Protein AF-A0A962TTC4-F1 (afdb_monomer_lite)

Foldseek 3Di:
DCVVVVVVVVVVVVVVVVVVCCLLPVLLVVLVVVVVCVVVVCPVVDDPVNVVVNVVVVVVLVVSLVVLVVVLVVLVVVLVVVVVPDPPDDPDPDDDPVVVSVVSVVVSVVSVVVSVVSVVVVCCVVVVVVVVVVVVVVVVVVVVPPPD

Radius of gyration: 23.66 Å; chains: 1; bounding box: 59×45×67 Å

Sequence (148 aa):
MEIRRVQGAFNWIILLSEASHVFCCVLPSLFSILSMMAGLGMIGVMPVWLISIHEMLHGWEVPMIAMSAAVLLLGWTLHYISYRMDCHSTGCVHEPCGPKKKNAAFILKVATILFLANILVYFVFHRGMDKDFRIHAREAHTGVHHDE

pLDDT: mean 70.28, std 11.57, range [41.19, 87.56]

Structure (mmCIF, N/CA/C/O backbone):
data_AF-A0A962TTC4-F1
#
_entry.id   AF-A0A962TTC4-F1
#
loop_
_atom_site.group_PDB
_atom_site.id
_atom_site.type_symbol
_atom_site.label_atom_id
_atom_site.label_alt_id
_atom_site.label_comp_id
_atom_site.label_asym_id
_atom_site.label_entity_id
_atom_site.label_seq_id
_atom_site.pdbx_PDB_ins_code
_atom_site.Cartn_x
_atom_site.Cartn_y
_atom_site.Cartn_z
_atom_site.occupancy
_atom_site.B_iso_or_equiv
_atom_site.auth_seq_id
_atom_site.auth_comp_id
_atom_site.auth_asym_id
_atom_site.auth_atom_id
_atom_site.pdbx_PDB_model_num
ATOM 1 N N . MET A 1 1 ? -0.127 22.190 31.112 1.00 46.28 1 MET A N 1
ATOM 2 C CA . MET A 1 1 ? 0.640 22.427 29.863 1.00 46.28 1 MET A CA 1
ATOM 3 C C . MET A 1 1 ? 0.627 21.198 28.931 1.00 46.28 1 MET A C 1
ATOM 5 O O . MET A 1 1 ? 1.507 21.068 28.093 1.00 46.28 1 MET A O 1
ATOM 9 N N . GLU A 1 2 ? -0.376 20.311 29.024 1.00 55.53 2 GLU A N 1
ATOM 10 C CA . GLU A 1 2 ? -0.413 19.049 28.252 1.00 55.53 2 GLU A CA 1
ATOM 11 C C . GLU A 1 2 ? -1.334 19.083 27.023 1.00 55.53 2 GLU A C 1
ATOM 13 O O . GLU A 1 2 ? -1.071 18.394 26.042 1.00 55.53 2 GLU A O 1
ATOM 18 N N . ILE A 1 3 ? -2.346 19.956 27.006 1.00 59.75 3 ILE A N 1
ATOM 19 C CA . ILE A 1 3 ? -3.362 20.006 25.937 1.00 59.75 3 ILE A CA 1
ATOM 20 C C . ILE A 1 3 ? -2.747 20.353 24.563 1.00 59.75 3 ILE A C 1
ATOM 22 O O . ILE A 1 3 ? -3.138 19.776 23.551 1.00 59.75 3 ILE A O 1
ATOM 26 N N . ARG A 1 4 ? -1.708 21.206 24.510 1.00 57.03 4 ARG A N 1
ATOM 27 C CA . ARG A 1 4 ? -1.035 21.585 23.246 1.00 57.03 4 ARG A CA 1
ATOM 28 C C . ARG A 1 4 ? -0.272 20.429 22.581 1.00 57.03 4 ARG A C 1
ATOM 30 O O . ARG A 1 4 ? -0.206 20.392 21.356 1.00 57.03 4 ARG A O 1
ATOM 37 N N . ARG A 1 5 ? 0.292 19.486 23.353 1.00 58.47 5 ARG A N 1
ATOM 38 C CA . ARG A 1 5 ? 0.986 18.305 22.791 1.00 58.47 5 ARG A CA 1
ATOM 39 C C . ARG A 1 5 ? -0.003 17.311 22.194 1.00 58.47 5 ARG A C 1
ATOM 41 O O . ARG A 1 5 ? 0.253 16.764 21.128 1.00 58.47 5 ARG A O 1
ATOM 48 N N . VAL A 1 6 ? -1.146 17.135 22.853 1.00 65.00 6 VAL A N 1
ATOM 49 C CA . VAL A 1 6 ? -2.211 16.233 22.402 1.00 65.00 6 VAL A CA 1
ATOM 50 C C . VAL A 1 6 ? -2.840 16.747 21.103 1.00 65.00 6 VAL A C 1
ATOM 52 O O . VAL A 1 6 ? -3.024 15.977 20.167 1.00 65.00 6 VAL A O 1
ATOM 55 N N . GLN A 1 7 ? -3.068 18.058 20.980 1.00 64.06 7 GLN A N 1
ATOM 56 C CA . GLN A 1 7 ? -3.589 18.668 19.749 1.00 64.06 7 GLN A CA 1
ATOM 57 C C . GLN A 1 7 ? -2.629 18.522 18.554 1.00 64.06 7 GLN A C 1
ATOM 59 O O . GLN A 1 7 ? -3.066 18.219 17.445 1.00 64.06 7 GLN A O 1
ATOM 64 N N . GLY A 1 8 ? -1.319 18.681 18.781 1.00 67.31 8 GLY A N 1
ATOM 65 C CA . GLY A 1 8 ? -0.301 18.429 17.755 1.00 67.31 8 GLY A CA 1
ATOM 66 C C . GLY A 1 8 ? -0.253 16.962 17.316 1.00 67.31 8 GLY A C 1
ATOM 67 O O . GLY A 1 8 ? -0.149 16.687 16.122 1.00 67.31 8 GLY A O 1
ATOM 68 N N . ALA A 1 9 ? -0.402 16.028 18.263 1.00 72.19 9 ALA A N 1
ATOM 69 C CA . ALA A 1 9 ? -0.456 14.595 17.978 1.00 72.19 9 ALA A CA 1
ATOM 70 C C . ALA A 1 9 ? -1.690 14.212 17.144 1.00 72.19 9 ALA A C 1
ATOM 72 O O . ALA A 1 9 ? -1.560 13.463 16.181 1.00 72.19 9 ALA A O 1
ATOM 73 N N . PHE A 1 10 ? -2.868 14.771 17.445 1.00 78.38 10 PHE A N 1
ATOM 74 C CA . PHE A 1 10 ? -4.073 14.544 16.638 1.00 78.38 10 PHE A CA 1
ATOM 75 C C . PHE A 1 10 ? -3.914 15.039 15.199 1.00 78.38 10 PHE A C 1
ATOM 77 O O . PHE A 1 10 ? -4.281 14.324 14.270 1.00 78.38 10 PHE A O 1
ATOM 84 N N . ASN A 1 11 ? -3.318 16.218 14.999 1.00 77.38 11 ASN A N 1
ATOM 85 C CA . ASN A 1 11 ? -3.100 16.752 13.654 1.00 77.38 11 ASN A CA 1
ATOM 86 C C . ASN A 1 11 ? -2.118 15.879 12.847 1.00 77.38 11 ASN A C 1
ATOM 88 O O . ASN A 1 11 ? -2.320 15.640 11.660 1.00 77.38 11 ASN A O 1
ATOM 92 N N . TRP A 1 12 ? -1.100 15.327 13.513 1.00 80.75 12 TRP A N 1
ATOM 93 C CA . TRP A 1 12 ? -0.178 14.355 12.919 1.00 80.75 12 TRP A CA 1
ATOM 94 C C . TRP A 1 12 ? -0.859 13.038 12.533 1.00 80.75 12 TRP A C 1
ATOM 96 O O . TRP A 1 12 ? -0.580 12.501 11.466 1.00 80.75 12 TRP A O 1
ATOM 106 N N . ILE A 1 13 ? -1.772 12.528 13.365 1.00 80.88 13 ILE A N 1
ATOM 107 C CA . ILE A 1 13 ? -2.530 11.300 13.074 1.00 80.88 13 ILE A CA 1
ATOM 108 C C . ILE A 1 13 ? -3.452 11.504 11.867 1.00 80.88 13 ILE A C 1
ATOM 110 O O . ILE A 1 13 ? -3.536 10.625 11.013 1.00 80.88 13 ILE A O 1
ATOM 114 N N . ILE A 1 14 ? -4.113 12.661 11.769 1.00 81.00 14 ILE A N 1
ATOM 115 C CA . ILE A 1 14 ? -4.983 12.996 10.632 1.00 81.00 14 ILE A CA 1
ATOM 116 C C . ILE A 1 14 ? -4.163 13.073 9.341 1.00 81.00 14 ILE A C 1
ATOM 118 O O . ILE A 1 14 ? -4.514 12.424 8.358 1.00 81.00 14 ILE A O 1
ATOM 122 N N . LEU A 1 15 ? -3.032 13.786 9.370 1.00 80.38 15 LEU A N 1
ATOM 123 C CA . LEU A 1 15 ? -2.137 13.899 8.219 1.00 80.38 15 LEU A CA 1
ATOM 124 C C . LEU A 1 15 ? -1.601 12.527 7.783 1.00 80.38 15 LEU A C 1
ATOM 126 O O . LEU A 1 15 ? -1.548 12.224 6.594 1.00 80.38 15 LEU A O 1
ATOM 130 N N . LEU A 1 16 ? -1.252 11.670 8.744 1.00 78.44 16 LEU A N 1
ATOM 131 C CA . LEU A 1 16 ? -0.791 10.308 8.483 1.00 78.44 16 LEU A CA 1
ATOM 132 C C . LEU A 1 16 ? -1.911 9.426 7.912 1.00 78.44 16 LEU A C 1
ATOM 134 O O . LEU A 1 16 ? -1.655 8.597 7.040 1.00 78.44 16 LEU A O 1
ATOM 138 N N . SER A 1 17 ? -3.155 9.631 8.347 1.00 75.75 17 SER A N 1
ATOM 139 C CA . SER A 1 17 ? -4.335 8.925 7.842 1.00 75.75 17 SER A CA 1
ATOM 140 C C . SER A 1 17 ? -4.658 9.296 6.388 1.00 75.75 17 SER A C 1
ATOM 142 O O . SER A 1 17 ? -4.906 8.406 5.576 1.00 75.75 17 SER A O 1
ATOM 144 N N . GLU A 1 18 ? -4.616 10.582 6.026 1.00 78.12 18 GLU A N 1
ATOM 145 C CA . GLU A 1 18 ? -4.805 11.013 4.631 1.00 78.12 18 GLU A CA 1
ATOM 146 C C . GLU A 1 18 ? -3.627 10.620 3.738 1.00 78.12 18 GLU A C 1
ATOM 148 O O . GLU A 1 18 ? -3.833 10.113 2.633 1.00 78.12 18 GLU A O 1
ATOM 153 N N . ALA A 1 19 ? -2.392 10.767 4.228 1.00 76.19 19 ALA A N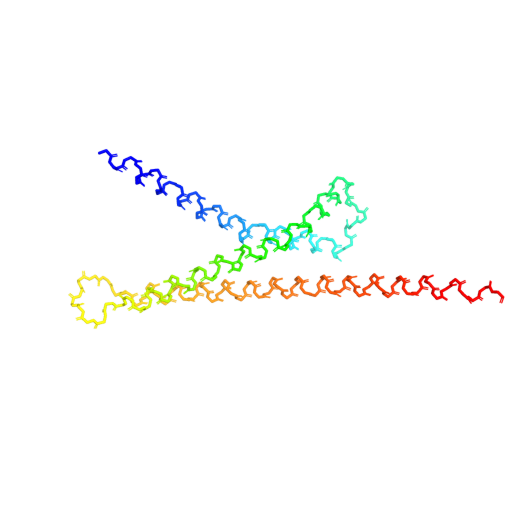 1
ATOM 154 C CA . ALA A 1 19 ? -1.208 10.334 3.495 1.00 76.19 19 ALA A CA 1
ATOM 155 C C . ALA A 1 19 ? -1.273 8.831 3.187 1.00 76.19 19 ALA A C 1
ATOM 157 O O . ALA A 1 19 ? -1.016 8.424 2.055 1.00 76.19 19 ALA A O 1
ATOM 158 N N . SER A 1 20 ? -1.704 8.008 4.151 1.00 74.88 20 SER A N 1
ATOM 159 C CA . SER A 1 20 ? -1.869 6.562 3.955 1.00 74.88 20 SER A CA 1
ATOM 160 C C . SER A 1 20 ? -2.796 6.246 2.783 1.00 74.88 20 SER A C 1
ATOM 162 O O . SER A 1 20 ? -2.484 5.350 2.007 1.00 74.88 20 SER A O 1
ATOM 164 N N . HIS A 1 21 ? -3.885 7.004 2.607 1.00 75.38 21 HIS A N 1
ATOM 165 C CA . HIS A 1 21 ? -4.822 6.829 1.493 1.00 75.38 21 HIS A CA 1
ATOM 166 C C . HIS A 1 21 ? -4.205 7.168 0.131 1.00 75.38 21 HIS A C 1
ATOM 168 O O . HIS A 1 21 ? -4.433 6.459 -0.851 1.00 75.38 21 HIS A O 1
ATOM 174 N N . VAL A 1 22 ? -3.390 8.222 0.061 1.00 77.75 22 VAL A N 1
ATOM 175 C CA . VAL A 1 22 ? -2.657 8.570 -1.164 1.00 77.75 22 VAL A CA 1
ATOM 176 C C . VAL A 1 22 ? -1.660 7.460 -1.515 1.00 77.75 22 VAL A C 1
ATOM 178 O O . VAL A 1 22 ? -1.601 7.010 -2.659 1.00 77.75 22 VAL A O 1
ATOM 181 N N . PHE A 1 23 ? -0.935 6.943 -0.524 1.00 70.56 23 PHE A N 1
ATOM 182 C CA . PHE A 1 23 ? 0.051 5.886 -0.741 1.00 70.56 23 PHE A CA 1
ATOM 183 C C . PHE A 1 23 ? -0.574 4.518 -1.057 1.00 70.56 23 PHE A C 1
ATOM 185 O O . PHE A 1 23 ? -0.072 3.826 -1.938 1.00 70.56 23 PHE A O 1
ATOM 192 N N . CYS A 1 24 ? -1.671 4.123 -0.401 1.00 70.00 24 CYS A N 1
ATOM 193 C CA . CYS A 1 24 ? -2.271 2.797 -0.584 1.00 70.00 24 CYS A CA 1
ATOM 194 C C . CYS A 1 24 ? -3.290 2.716 -1.733 1.00 70.00 24 CYS A C 1
ATOM 196 O O . CYS A 1 24 ? -3.530 1.622 -2.241 1.00 70.00 24 CYS A O 1
ATOM 198 N N . CYS A 1 25 ? -3.881 3.837 -2.170 1.00 71.56 25 CYS A N 1
ATOM 199 C CA . CYS A 1 25 ? -4.868 3.847 -3.258 1.00 71.56 25 CYS A CA 1
ATOM 200 C C . CYS A 1 25 ? -4.364 4.533 -4.535 1.00 71.56 25 CYS A C 1
ATOM 202 O O . CYS A 1 25 ? -4.589 4.012 -5.627 1.00 71.56 25 CYS A O 1
ATOM 204 N N . VAL A 1 26 ? -3.693 5.686 -4.439 1.00 72.38 26 VAL A N 1
ATOM 205 C CA . VAL A 1 26 ? -3.373 6.508 -5.624 1.00 72.38 26 VAL A CA 1
ATOM 206 C C . VAL A 1 26 ? -2.142 5.978 -6.350 1.00 72.38 26 VAL A C 1
ATOM 208 O O . VAL A 1 26 ? -2.197 5.743 -7.555 1.00 72.38 26 VAL A O 1
ATOM 211 N N . LEU A 1 27 ? -1.053 5.729 -5.623 1.00 71.62 27 LEU A N 1
ATOM 212 C CA . LEU A 1 27 ? 0.194 5.239 -6.219 1.00 71.62 27 LEU A CA 1
ATOM 213 C C . LEU A 1 27 ? 0.036 3.885 -6.942 1.00 71.62 27 LEU A C 1
ATOM 215 O O . LEU A 1 27 ? 0.447 3.797 -8.101 1.00 71.62 27 LEU A O 1
ATOM 219 N N . PRO A 1 28 ? -0.618 2.861 -6.353 1.00 73.00 28 PRO A N 1
ATOM 220 C CA . PRO A 1 28 ? -0.857 1.596 -7.047 1.00 73.00 28 PRO A CA 1
ATOM 221 C C . PRO A 1 28 ? -1.738 1.737 -8.293 1.00 73.00 28 PRO A C 1
ATOM 223 O O . PRO A 1 28 ? -1.525 1.046 -9.291 1.00 73.00 28 PRO A O 1
ATOM 226 N N . SER A 1 29 ? -2.713 2.649 -8.257 1.00 74.00 29 SER A N 1
ATOM 227 C CA . SER A 1 29 ? -3.601 2.906 -9.396 1.00 74.00 29 SER A CA 1
ATOM 228 C C . SER A 1 29 ? -2.853 3.573 -10.547 1.00 74.00 29 SER A C 1
ATOM 230 O O . SER A 1 29 ? -2.992 3.150 -11.693 1.00 74.00 29 SER A O 1
ATOM 232 N N . LEU A 1 30 ? -2.006 4.565 -10.250 1.00 75.88 30 LEU A N 1
ATOM 233 C CA . LEU A 1 30 ? -1.153 5.206 -11.252 1.00 75.88 30 LEU A CA 1
ATOM 234 C C . LEU A 1 30 ? -0.206 4.195 -11.901 1.00 75.88 30 LEU A C 1
ATOM 236 O O . LEU A 1 30 ? -0.086 4.167 -13.123 1.00 75.88 30 LEU A O 1
ATOM 240 N N . PHE A 1 31 ? 0.404 3.319 -11.103 1.00 71.94 31 PHE A N 1
ATOM 241 C CA . PHE A 1 31 ? 1.278 2.274 -11.626 1.00 71.94 31 PHE A CA 1
ATOM 242 C C . PHE A 1 31 ? 0.532 1.266 -12.509 1.00 71.94 31 PHE A C 1
ATOM 244 O O . PHE A 1 31 ? 1.030 0.892 -13.568 1.00 71.94 31 PHE A O 1
ATOM 251 N N . SER A 1 32 ? -0.688 0.884 -12.126 1.00 73.25 32 SER A N 1
ATOM 252 C CA . SER A 1 32 ? -1.532 -0.009 -12.930 1.00 73.25 32 SER A CA 1
ATOM 253 C C . SER A 1 32 ? -1.896 0.615 -14.281 1.00 73.25 32 SER A C 1
ATOM 255 O O . SER A 1 32 ? -1.847 -0.065 -15.302 1.00 73.25 32 SER A O 1
ATOM 257 N N . ILE A 1 33 ? -2.204 1.917 -14.314 1.00 76.88 33 ILE A N 1
ATOM 258 C CA . ILE A 1 33 ? -2.504 2.643 -15.558 1.00 76.88 33 ILE A CA 1
ATOM 259 C C . ILE A 1 33 ? -1.260 2.727 -16.448 1.00 76.88 33 ILE A C 1
ATOM 261 O O . ILE A 1 33 ? -1.338 2.407 -17.632 1.00 76.88 33 ILE A O 1
ATOM 265 N N . LEU A 1 34 ? -0.110 3.115 -15.885 1.00 72.69 34 LEU A N 1
ATOM 266 C CA . LEU A 1 34 ? 1.150 3.196 -16.628 1.00 72.69 34 LEU A CA 1
ATOM 267 C C . LEU A 1 34 ? 1.567 1.828 -17.181 1.00 72.69 34 LEU A C 1
ATOM 269 O O . LEU A 1 34 ? 1.935 1.734 -18.348 1.00 72.69 34 LEU A O 1
ATOM 273 N N . SER A 1 35 ? 1.428 0.765 -16.387 1.00 69.88 35 SER A N 1
ATOM 274 C CA . SER A 1 35 ? 1.713 -0.612 -16.809 1.00 69.88 35 SER A CA 1
ATOM 275 C C . SER A 1 35 ? 0.762 -1.081 -17.911 1.00 69.88 35 SER A C 1
ATOM 277 O O . SER A 1 35 ? 1.190 -1.722 -18.866 1.00 69.88 35 SER A O 1
ATOM 279 N N . MET A 1 36 ? -0.524 -0.721 -17.834 1.00 76.31 36 MET A N 1
ATOM 280 C CA . MET A 1 36 ? -1.496 -1.029 -18.886 1.00 76.31 36 MET A CA 1
ATOM 281 C C . MET A 1 36 ? -1.171 -0.285 -20.188 1.00 76.31 36 MET A C 1
ATOM 283 O O . MET A 1 36 ? -1.233 -0.873 -21.266 1.00 76.31 36 MET A O 1
ATOM 287 N N . MET A 1 37 ? -0.784 0.992 -20.102 1.00 71.94 37 MET A N 1
ATOM 288 C CA . MET A 1 37 ? -0.330 1.772 -21.258 1.00 71.94 37 MET A CA 1
ATOM 289 C C . MET A 1 37 ? 0.952 1.193 -21.867 1.00 71.94 37 MET A C 1
ATOM 291 O O . MET A 1 37 ? 1.063 1.113 -23.090 1.00 71.94 37 MET A O 1
ATOM 295 N N . ALA A 1 38 ? 1.891 0.751 -21.030 1.00 69.31 38 ALA A N 1
ATOM 296 C CA . ALA A 1 38 ? 3.110 0.089 -21.470 1.00 69.31 38 ALA A CA 1
ATOM 297 C C . ALA A 1 38 ? 2.805 -1.243 -22.185 1.00 69.31 38 ALA A C 1
ATOM 299 O O . ALA A 1 38 ? 3.299 -1.474 -23.288 1.00 69.31 38 ALA A O 1
ATOM 300 N N . GLY A 1 39 ? 1.913 -2.068 -21.622 1.00 67.50 39 GLY A N 1
ATOM 301 C CA . GLY A 1 39 ? 1.469 -3.339 -22.209 1.00 67.50 39 GLY A CA 1
ATOM 302 C C . GLY A 1 39 ? 0.670 -3.196 -23.511 1.00 67.50 39 GLY A C 1
ATOM 303 O O . GLY A 1 39 ? 0.697 -4.092 -24.347 1.00 67.50 39 GLY A O 1
ATOM 304 N N . LEU A 1 40 ? 0.015 -2.050 -23.731 1.00 77.19 40 LEU A N 1
ATOM 305 C CA . LEU A 1 40 ? -0.631 -1.699 -25.004 1.00 77.19 40 LEU A CA 1
ATOM 306 C C . LEU A 1 40 ? 0.365 -1.262 -26.098 1.00 77.19 40 LEU A C 1
ATOM 308 O O . LEU A 1 40 ? -0.055 -0.853 -27.178 1.00 77.19 40 LEU A O 1
ATOM 312 N N . GLY A 1 41 ? 1.677 -1.331 -25.845 1.00 67.38 41 GLY A N 1
ATOM 313 C CA . GLY A 1 41 ? 2.705 -1.018 -26.838 1.00 67.38 41 GLY A CA 1
ATOM 314 C C . GLY A 1 41 ? 2.959 0.480 -27.036 1.00 67.38 41 GLY A C 1
ATOM 315 O O . GLY A 1 41 ? 3.710 0.854 -27.935 1.00 67.38 41 GLY A O 1
ATOM 316 N N . MET A 1 42 ? 2.416 1.355 -26.176 1.00 65.06 42 MET A N 1
ATOM 317 C CA . MET A 1 42 ? 2.733 2.795 -26.203 1.00 65.06 42 MET A CA 1
ATOM 318 C C . MET A 1 42 ? 4.166 3.124 -25.741 1.00 65.06 42 MET A C 1
ATOM 320 O O . MET A 1 42 ? 4.559 4.289 -25.748 1.00 65.06 42 MET A O 1
ATOM 324 N N . ILE A 1 43 ? 4.983 2.120 -25.404 1.00 60.09 43 ILE A N 1
ATOM 325 C CA . ILE A 1 43 ? 6.411 2.275 -25.075 1.00 60.09 43 ILE A CA 1
ATOM 326 C C . ILE A 1 43 ? 7.179 2.996 -26.198 1.00 60.09 43 ILE A C 1
ATOM 328 O O . ILE A 1 43 ? 8.068 3.790 -25.907 1.00 60.09 43 ILE A O 1
ATOM 332 N N . GLY A 1 44 ? 6.798 2.813 -27.469 1.00 61.50 44 GLY A N 1
ATOM 333 C CA . GLY A 1 44 ? 7.475 3.453 -28.609 1.00 61.50 44 GLY A CA 1
ATOM 334 C C . GLY A 1 44 ? 7.311 4.978 -28.702 1.00 61.50 44 GLY A C 1
ATOM 335 O O . GLY A 1 44 ? 8.090 5.635 -29.386 1.00 61.50 44 GLY A O 1
ATOM 336 N N . VAL A 1 45 ? 6.324 5.551 -28.008 1.00 67.88 45 VAL A N 1
ATOM 337 C CA . VAL A 1 45 ? 6.079 7.005 -27.935 1.00 67.88 45 VAL A CA 1
ATOM 338 C C . VAL A 1 45 ? 6.392 7.577 -26.554 1.00 67.88 45 VAL A C 1
ATOM 340 O O . VAL A 1 45 ? 6.177 8.769 -26.328 1.00 67.88 45 VAL A O 1
ATOM 343 N N . MET A 1 46 ? 6.919 6.765 -25.627 1.00 65.81 46 MET A N 1
ATOM 344 C CA . MET A 1 46 ? 7.279 7.258 -24.305 1.00 65.81 46 MET A CA 1
ATOM 345 C C . MET A 1 46 ? 8.552 8.113 -24.372 1.00 65.81 46 MET A C 1
ATOM 347 O O . MET A 1 46 ? 9.620 7.625 -24.740 1.00 65.81 46 MET A O 1
ATOM 351 N N . PRO A 1 47 ? 8.468 9.401 -24.009 1.00 74.31 47 PRO A N 1
ATOM 352 C CA . PRO A 1 47 ? 9.625 10.285 -24.014 1.00 74.31 47 PRO A CA 1
ATOM 353 C C . PRO A 1 47 ? 10.65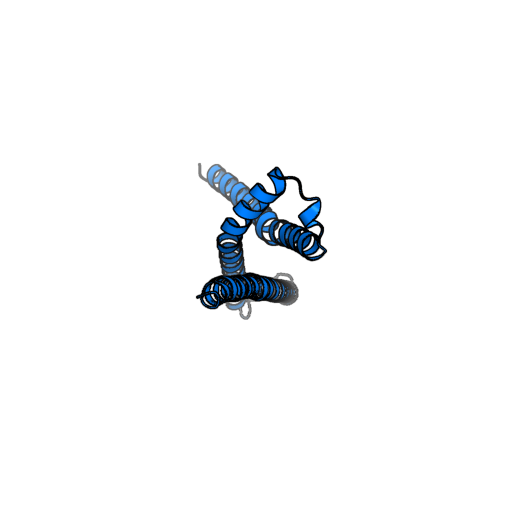5 9.840 -22.957 1.00 74.31 47 PRO A C 1
ATOM 355 O O . PRO A 1 47 ? 10.287 9.376 -21.881 1.00 74.31 47 PRO A O 1
ATOM 358 N N . VAL A 1 48 ? 11.949 10.029 -23.237 1.00 75.88 48 VAL A N 1
ATOM 359 C CA . VAL A 1 48 ? 13.087 9.460 -22.471 1.00 75.88 48 VAL A CA 1
ATOM 360 C C . VAL A 1 48 ? 13.032 9.733 -20.959 1.00 75.88 48 VAL A C 1
ATOM 362 O O . VAL A 1 48 ? 13.299 8.842 -20.159 1.00 75.88 48 VAL A O 1
ATOM 365 N N . TRP A 1 49 ? 12.611 10.931 -20.546 1.00 74.75 49 TRP A N 1
ATOM 366 C CA . TRP A 1 49 ? 12.403 11.272 -19.130 1.00 74.75 49 TRP A CA 1
ATOM 367 C C . TRP A 1 49 ? 11.406 10.352 -18.404 1.00 74.75 49 TRP A C 1
ATOM 369 O O . TRP A 1 49 ? 11.570 10.074 -17.219 1.00 74.75 49 TRP A O 1
ATOM 379 N N . LEU A 1 50 ? 10.392 9.850 -19.108 1.00 70.50 50 LEU A N 1
ATOM 380 C CA . LEU A 1 50 ? 9.341 9.005 -18.551 1.00 70.50 50 LEU A CA 1
ATOM 381 C C . LEU A 1 50 ? 9.829 7.564 -18.344 1.00 70.50 50 LEU A C 1
ATOM 383 O O . LEU A 1 50 ? 9.423 6.915 -17.384 1.00 70.50 50 LEU A O 1
ATOM 387 N N . ILE A 1 51 ? 10.772 7.114 -19.177 1.00 73.38 51 ILE A N 1
ATOM 388 C CA . ILE A 1 51 ? 11.479 5.833 -19.029 1.00 73.38 51 ILE A CA 1
ATOM 389 C C . ILE A 1 51 ? 12.348 5.861 -17.766 1.00 73.38 51 ILE A C 1
ATOM 391 O O . ILE A 1 51 ? 12.261 4.959 -16.938 1.00 73.38 51 ILE A O 1
ATOM 395 N N . SER A 1 52 ? 13.113 6.938 -17.553 1.00 76.75 52 SER A N 1
ATOM 396 C CA . SER A 1 52 ? 13.930 7.086 -16.340 1.00 76.75 52 SER A CA 1
ATOM 397 C C . SER A 1 52 ? 13.087 7.117 -15.063 1.00 76.75 52 SER A C 1
ATOM 399 O O . SER A 1 52 ? 13.475 6.536 -14.053 1.00 76.75 52 SER A O 1
ATOM 401 N N . ILE A 1 53 ? 11.918 7.767 -15.100 1.00 73.81 53 ILE A N 1
ATOM 402 C CA . ILE A 1 53 ? 10.985 7.783 -13.966 1.00 73.81 53 ILE A CA 1
ATOM 403 C C . ILE A 1 53 ? 10.408 6.387 -13.723 1.00 73.81 53 ILE A C 1
ATOM 405 O O . ILE A 1 53 ? 10.342 5.965 -12.573 1.00 73.81 53 ILE A O 1
ATOM 409 N N . HIS A 1 54 ? 10.016 5.664 -14.774 1.00 71.19 54 HIS A N 1
ATOM 410 C CA . HIS A 1 54 ? 9.469 4.312 -14.666 1.00 71.19 54 HIS A CA 1
ATOM 411 C C . HIS A 1 54 ? 10.453 3.337 -14.005 1.00 71.19 54 HIS A C 1
ATOM 413 O O . HIS A 1 54 ? 10.068 2.599 -13.098 1.00 71.19 54 HIS A O 1
ATOM 419 N N . GLU A 1 55 ? 11.726 3.395 -14.389 1.00 73.94 55 GLU A N 1
ATOM 420 C CA . GLU A 1 55 ? 12.777 2.541 -13.833 1.00 73.94 55 GLU A CA 1
ATOM 421 C C . GLU A 1 55 ? 13.087 2.880 -12.369 1.00 73.94 55 GLU A C 1
ATOM 423 O O . GLU A 1 55 ? 13.203 1.990 -11.523 1.00 73.94 55 GLU A O 1
ATOM 428 N N . MET A 1 56 ? 13.102 4.173 -12.024 1.00 75.62 56 MET A N 1
ATOM 429 C CA . MET A 1 56 ? 13.179 4.600 -10.626 1.00 75.62 56 MET A CA 1
ATOM 430 C C . MET A 1 56 ? 11.981 4.087 -9.818 1.00 75.62 56 MET A C 1
ATOM 432 O O . MET A 1 56 ? 12.144 3.631 -8.687 1.00 75.62 56 MET A O 1
ATOM 436 N N . LEU A 1 57 ? 10.778 4.138 -10.396 1.00 70.50 57 LEU A N 1
ATOM 437 C CA . LEU A 1 57 ? 9.537 3.739 -9.739 1.00 70.50 57 LEU A CA 1
ATOM 438 C C . LEU A 1 57 ? 9.452 2.223 -9.519 1.00 70.50 57 LEU A C 1
ATOM 440 O O . LEU A 1 57 ? 8.941 1.800 -8.484 1.00 70.50 57 LEU A O 1
ATOM 444 N N . HIS A 1 58 ? 10.010 1.415 -10.424 1.00 72.00 58 HIS A N 1
ATOM 445 C CA . HIS A 1 58 ? 10.147 -0.031 -10.228 1.00 72.00 58 HIS A CA 1
ATOM 446 C C . HIS A 1 58 ? 10.967 -0.371 -8.975 1.00 72.00 58 HIS A C 1
ATOM 448 O O . HIS A 1 58 ? 10.606 -1.281 -8.230 1.00 72.00 58 HIS A O 1
ATOM 454 N N . GLY A 1 59 ? 12.009 0.409 -8.666 1.00 74.31 59 GLY A N 1
ATOM 455 C CA . GLY A 1 59 ? 12.759 0.265 -7.412 1.00 74.31 59 GLY A CA 1
ATOM 456 C C . GLY A 1 59 ? 11.922 0.546 -6.153 1.00 74.31 59 GLY A C 1
ATOM 457 O O . GLY A 1 59 ? 12.192 -0.008 -5.086 1.00 74.31 59 GLY A O 1
ATOM 458 N N . TRP A 1 60 ? 10.871 1.362 -6.274 1.00 73.62 60 TRP A N 1
ATOM 459 C CA . TRP A 1 60 ? 9.955 1.715 -5.183 1.00 73.62 60 TRP A CA 1
ATOM 460 C C . TRP A 1 60 ? 8.738 0.787 -5.055 1.00 73.62 60 TRP A C 1
ATOM 462 O O . TRP A 1 60 ? 7.966 0.910 -4.104 1.00 73.62 60 TRP A O 1
ATOM 472 N N . GLU A 1 61 ? 8.575 -0.182 -5.951 1.00 71.31 61 GLU A N 1
ATOM 473 C CA . GLU A 1 61 ? 7.436 -1.102 -5.948 1.00 71.31 61 GLU A CA 1
ATOM 474 C C . GLU A 1 61 ? 7.429 -2.011 -4.705 1.00 71.31 61 GLU A C 1
ATOM 476 O O . GLU A 1 61 ? 6.425 -2.119 -3.996 1.00 71.31 61 GLU A O 1
ATOM 481 N N . VAL A 1 62 ? 8.585 -2.588 -4.365 1.00 79.19 62 VAL A N 1
ATOM 482 C CA . VAL A 1 62 ? 8.760 -3.459 -3.190 1.00 79.19 62 VAL A CA 1
ATOM 483 C C . VAL A 1 62 ? 8.456 -2.742 -1.864 1.00 79.19 62 VAL A C 1
ATOM 485 O O . VAL A 1 62 ? 7.646 -3.265 -1.089 1.00 79.19 62 VAL A O 1
ATOM 488 N N . PRO A 1 63 ? 9.034 -1.558 -1.559 1.00 79.94 63 PRO A N 1
ATOM 489 C CA . PRO A 1 63 ? 8.706 -0.853 -0.321 1.00 79.94 63 PRO A CA 1
ATOM 490 C C . PRO A 1 63 ? 7.233 -0.429 -0.256 1.00 79.94 63 PRO A C 1
ATOM 492 O O . PRO A 1 63 ? 6.648 -0.440 0.826 1.00 79.94 63 PRO A O 1
ATOM 495 N N . MET A 1 64 ? 6.593 -0.130 -1.390 1.00 75.75 64 MET A N 1
ATOM 496 C CA . MET A 1 64 ? 5.168 0.218 -1.434 1.00 75.75 64 MET A CA 1
ATOM 497 C C . MET A 1 64 ? 4.254 -0.965 -1.100 1.00 75.75 64 MET A C 1
ATOM 499 O O . MET A 1 64 ? 3.301 -0.815 -0.325 1.00 75.75 64 MET A O 1
ATOM 503 N N . ILE A 1 65 ? 4.564 -2.157 -1.617 1.00 82.44 65 ILE A N 1
ATOM 504 C CA . ILE A 1 65 ? 3.856 -3.394 -1.259 1.00 82.44 65 ILE A CA 1
ATOM 505 C C . ILE A 1 65 ? 4.065 -3.708 0.229 1.00 82.44 65 ILE A C 1
ATOM 507 O O . ILE A 1 65 ? 3.100 -4.011 0.933 1.00 82.44 65 ILE A O 1
ATOM 511 N N . ALA A 1 66 ? 5.296 -3.574 0.734 1.00 83.69 66 ALA A N 1
ATOM 512 C CA . ALA A 1 66 ? 5.618 -3.820 2.140 1.00 83.69 66 ALA A CA 1
ATOM 513 C C . ALA A 1 66 ? 4.866 -2.871 3.093 1.00 83.69 66 ALA A C 1
ATOM 515 O O . ALA A 1 66 ? 4.283 -3.319 4.082 1.00 83.69 66 ALA A O 1
ATOM 516 N N . MET A 1 67 ? 4.812 -1.575 2.775 1.00 80.44 67 MET A N 1
ATOM 517 C CA . MET A 1 67 ? 4.060 -0.589 3.559 1.00 80.44 67 MET A CA 1
ATOM 518 C C . MET A 1 67 ? 2.555 -0.865 3.533 1.00 80.44 67 MET A C 1
ATOM 520 O O . MET A 1 67 ? 1.898 -0.813 4.573 1.00 80.44 67 MET A O 1
ATOM 524 N N . SER A 1 68 ? 2.011 -1.223 2.369 1.00 81.12 68 SER A N 1
ATOM 525 C CA . SER A 1 68 ? 0.595 -1.584 2.231 1.00 81.12 68 SER A CA 1
ATOM 526 C C . SER A 1 68 ? 0.246 -2.824 3.063 1.00 81.12 68 SER A C 1
ATOM 528 O O . SER A 1 68 ? -0.777 -2.838 3.749 1.00 81.12 68 SER A O 1
ATOM 530 N N . ALA A 1 69 ? 1.131 -3.827 3.088 1.00 85.19 69 ALA A N 1
ATOM 531 C CA . ALA A 1 69 ? 0.993 -5.005 3.943 1.00 85.19 69 ALA A CA 1
ATOM 532 C C . ALA A 1 69 ? 0.988 -4.632 5.434 1.00 85.19 69 ALA A C 1
ATOM 534 O O . ALA A 1 69 ? 0.145 -5.115 6.192 1.00 85.19 69 ALA A O 1
ATOM 535 N N . ALA A 1 70 ? 1.902 -3.751 5.855 1.00 86.81 70 ALA A N 1
ATOM 536 C CA . ALA A 1 70 ? 2.020 -3.314 7.243 1.00 86.81 70 ALA A CA 1
ATOM 537 C C . ALA A 1 70 ? 0.759 -2.581 7.726 1.00 86.81 70 ALA A C 1
ATOM 539 O O . ALA A 1 70 ? 0.230 -2.904 8.790 1.00 86.81 70 ALA A O 1
ATOM 540 N N . VAL A 1 71 ? 0.233 -1.644 6.929 1.00 82.38 71 VAL A N 1
ATOM 541 C CA . VAL A 1 71 ? -1.010 -0.916 7.245 1.00 82.38 71 VAL A CA 1
ATOM 542 C C . VAL A 1 71 ? -2.198 -1.873 7.324 1.00 82.38 71 VAL A C 1
ATOM 544 O O . VAL A 1 71 ? -3.033 -1.765 8.223 1.00 82.38 71 VAL A O 1
ATOM 547 N N . LEU A 1 72 ? -2.259 -2.846 6.419 1.00 86.31 72 LEU A N 1
ATOM 548 C CA . LEU A 1 72 ? -3.337 -3.821 6.383 1.00 86.31 72 LEU A CA 1
ATOM 549 C C . LEU A 1 72 ? -3.305 -4.773 7.595 1.00 86.31 72 LEU A C 1
ATOM 551 O O . LEU A 1 72 ? -4.349 -5.039 8.195 1.00 86.31 72 LEU A O 1
ATOM 555 N N . LEU A 1 73 ? -2.115 -5.211 8.023 1.00 87.56 73 LEU A N 1
ATOM 556 C CA . LEU A 1 73 ? -1.921 -5.946 9.280 1.00 87.56 73 LEU A CA 1
ATOM 557 C C . LEU A 1 73 ? -2.328 -5.112 10.499 1.00 87.56 73 LEU A C 1
ATOM 559 O O . LEU A 1 73 ? -2.985 -5.624 11.409 1.00 87.56 73 LEU A O 1
ATOM 563 N N . LEU A 1 74 ? -1.986 -3.822 10.507 1.00 85.81 74 LEU A N 1
ATOM 564 C CA . LEU A 1 74 ? -2.415 -2.887 11.545 1.00 85.81 74 LEU A CA 1
ATOM 565 C C . LEU A 1 74 ? -3.946 -2.808 11.611 1.00 85.81 74 LEU A C 1
ATOM 567 O O . LEU A 1 74 ? -4.524 -2.978 12.684 1.00 85.81 74 LEU A O 1
ATOM 571 N N . GLY A 1 75 ? -4.613 -2.647 10.465 1.00 83.75 75 GLY A N 1
ATOM 572 C CA . GLY A 1 75 ? -6.074 -2.616 10.364 1.00 83.75 75 GLY A CA 1
ATOM 573 C C . GLY A 1 75 ? -6.743 -3.872 10.933 1.00 83.75 75 GLY A C 1
ATOM 574 O O . GLY A 1 75 ? -7.678 -3.768 11.730 1.00 83.75 75 GLY A O 1
ATOM 575 N N . TRP A 1 76 ? -6.222 -5.059 10.607 1.00 86.69 76 TRP A N 1
ATOM 576 C CA . TRP A 1 76 ? -6.701 -6.326 11.174 1.00 86.69 76 TRP A CA 1
ATOM 577 C C . TRP A 1 76 ? -6.437 -6.450 12.676 1.00 86.69 76 TRP A C 1
ATOM 579 O O . TRP A 1 76 ? -7.302 -6.930 13.410 1.00 86.69 76 TRP A O 1
ATOM 589 N N . THR A 1 77 ? -5.286 -5.973 13.151 1.00 86.19 77 THR A N 1
ATOM 590 C CA . THR A 1 77 ? -4.936 -5.977 14.578 1.00 86.19 77 THR A CA 1
ATOM 591 C C . THR A 1 77 ? -5.901 -5.101 15.376 1.00 86.19 77 THR A C 1
ATOM 593 O O . THR A 1 77 ? -6.461 -5.548 16.377 1.00 86.19 77 THR A O 1
ATOM 596 N N . LEU A 1 78 ? -6.170 -3.879 14.905 1.00 83.88 78 LEU A N 1
ATOM 597 C CA . LEU A 1 78 ? -7.142 -2.980 15.532 1.00 83.88 78 LEU A CA 1
ATOM 598 C C . LEU A 1 78 ? -8.552 -3.572 15.495 1.00 83.88 78 LEU A C 1
ATOM 600 O O . LEU A 1 78 ? -9.275 -3.490 16.488 1.00 83.88 78 LEU A O 1
ATOM 604 N N . HIS A 1 79 ? -8.938 -4.202 14.384 1.00 83.81 79 HIS A N 1
ATOM 605 C CA . HIS A 1 79 ? -10.233 -4.866 14.277 1.00 83.81 79 HIS A CA 1
ATOM 606 C C . HIS A 1 79 ? -10.368 -6.026 15.270 1.00 83.81 79 HIS A C 1
ATOM 608 O O . HIS A 1 79 ? -11.408 -6.163 15.910 1.00 83.81 79 HIS A O 1
ATOM 614 N N . TYR A 1 80 ? -9.313 -6.820 15.460 1.00 84.00 80 TYR A N 1
ATOM 615 C CA . TYR A 1 80 ? -9.283 -7.904 16.439 1.00 84.00 80 TYR A CA 1
ATOM 616 C C . TYR A 1 80 ? -9.365 -7.389 17.883 1.00 84.00 80 TYR A C 1
ATOM 618 O O . TYR A 1 80 ? -10.149 -7.905 18.680 1.00 84.00 80 TYR A O 1
ATOM 626 N N . ILE A 1 81 ? -8.621 -6.329 18.219 1.00 84.00 81 ILE A N 1
ATOM 627 C CA . ILE A 1 81 ? -8.690 -5.686 19.542 1.00 84.00 81 ILE A CA 1
ATOM 628 C C . ILE A 1 81 ? -10.097 -5.130 19.788 1.00 84.00 81 ILE A C 1
ATOM 630 O O . ILE A 1 81 ? -10.693 -5.404 20.828 1.00 84.00 81 ILE A O 1
ATOM 634 N N . SER A 1 82 ? -10.667 -4.421 18.809 1.00 76.38 82 SER A N 1
ATOM 635 C CA . SER A 1 82 ? -12.054 -3.944 18.858 1.00 76.38 82 SER A CA 1
ATOM 636 C C . SER A 1 82 ? -13.045 -5.101 18.991 1.00 76.38 82 SER A C 1
ATOM 638 O O . SER A 1 82 ? -14.049 -4.972 19.691 1.00 76.38 82 SER A O 1
ATOM 640 N N . TYR A 1 83 ? -12.753 -6.257 18.385 1.00 75.06 83 TYR A N 1
ATOM 641 C CA . TYR A 1 83 ? -13.586 -7.438 18.543 1.00 75.06 83 TYR A CA 1
ATOM 642 C C . TYR A 1 83 ? -13.570 -7.982 19.967 1.00 75.06 83 TYR A C 1
ATOM 644 O O . TYR A 1 83 ? -14.610 -8.402 20.467 1.00 75.06 83 TYR A O 1
ATOM 652 N N . ARG A 1 84 ? -12.410 -7.938 20.622 1.00 74.25 84 ARG A N 1
ATOM 653 C CA . ARG A 1 84 ? -12.216 -8.460 21.973 1.00 74.25 84 ARG A CA 1
ATOM 654 C C . ARG A 1 84 ? -12.725 -7.526 23.075 1.00 74.25 84 ARG A C 1
ATOM 656 O O . ARG A 1 84 ? -13.071 -8.009 24.145 1.00 74.25 84 ARG A O 1
ATOM 663 N N . MET A 1 85 ? -12.765 -6.217 22.826 1.00 71.25 85 MET A N 1
ATOM 664 C CA . MET A 1 85 ? -13.295 -5.215 23.764 1.00 71.25 85 MET A CA 1
ATOM 665 C C . MET A 1 85 ? -14.820 -5.038 23.668 1.00 71.25 85 MET A C 1
ATOM 667 O O . MET A 1 85 ? -15.354 -4.057 24.184 1.00 71.25 85 MET A O 1
ATOM 671 N N . ASP A 1 86 ? -15.530 -5.942 22.984 1.00 65.44 86 ASP A N 1
ATOM 672 C CA . ASP A 1 86 ? -16.967 -5.790 22.771 1.00 65.44 86 ASP A CA 1
ATOM 673 C C . ASP A 1 86 ? -17.726 -5.783 24.103 1.00 65.44 86 ASP A C 1
ATOM 675 O O . ASP A 1 86 ? -17.511 -6.628 24.977 1.00 65.44 86 ASP A O 1
ATOM 679 N N . CYS A 1 87 ? -18.635 -4.819 24.237 1.00 60.88 87 CYS A N 1
ATOM 680 C CA . CYS A 1 87 ? -19.500 -4.633 25.397 1.00 60.88 87 CYS A CA 1
ATOM 681 C C . CYS A 1 87 ? -20.575 -5.730 25.428 1.00 60.88 87 CYS A C 1
ATOM 683 O O . CYS A 1 87 ? -21.747 -5.478 25.180 1.00 60.88 87 CYS A O 1
ATOM 685 N N . HIS A 1 88 ? -20.175 -6.973 25.683 1.00 56.97 88 HIS A N 1
ATOM 686 C CA . HIS A 1 88 ? -21.095 -8.107 25.775 1.00 56.97 88 HIS A CA 1
ATOM 687 C C . HIS A 1 88 ? -21.753 -8.207 27.166 1.00 56.97 88 HIS A C 1
ATOM 689 O O . HIS A 1 88 ? -22.756 -8.895 27.322 1.00 56.97 88 HIS A O 1
ATOM 695 N N . SER A 1 89 ? -21.208 -7.547 28.198 1.00 54.28 89 SER A N 1
ATOM 696 C CA . SER A 1 89 ? -21.607 -7.819 29.593 1.00 54.28 89 SER A CA 1
ATOM 697 C C . SER A 1 89 ? -21.807 -6.596 30.493 1.00 54.28 89 SER A C 1
ATOM 699 O O . SER A 1 89 ? -22.155 -6.756 31.661 1.00 54.28 89 SER A O 1
ATOM 701 N N . THR A 1 90 ? -21.613 -5.380 29.990 1.00 51.44 90 THR A N 1
ATOM 702 C CA . THR A 1 90 ? -21.872 -4.140 30.732 1.00 51.44 90 THR A CA 1
ATOM 703 C C . THR A 1 90 ? -23.023 -3.433 30.037 1.00 51.44 90 THR A C 1
ATOM 705 O O . THR A 1 90 ? -22.926 -3.208 28.838 1.00 51.44 90 THR A O 1
ATOM 708 N N . GLY A 1 91 ? -24.123 -3.145 30.740 1.00 58.09 91 GLY A N 1
ATOM 709 C CA . GLY A 1 91 ? -25.347 -2.535 30.195 1.00 58.09 91 GLY A CA 1
ATOM 710 C C . GLY A 1 91 ? -25.134 -1.135 29.607 1.00 58.09 91 GLY A C 1
ATOM 711 O O . GLY A 1 91 ? -25.543 -0.136 30.190 1.00 58.09 91 GLY A O 1
ATOM 712 N N . CYS A 1 92 ? -24.455 -1.061 28.468 1.00 63.41 92 CYS A N 1
ATOM 713 C CA . CYS A 1 92 ? -24.021 0.171 27.840 1.00 63.41 92 CYS A CA 1
ATOM 714 C C . CYS A 1 92 ? -25.184 0.868 27.125 1.00 63.41 92 CYS A C 1
ATOM 716 O O . CYS A 1 92 ? -25.862 0.289 26.279 1.00 63.41 92 CYS A O 1
ATOM 718 N N . VAL A 1 93 ? -25.373 2.148 27.451 1.00 61.19 93 VAL A N 1
ATOM 719 C CA . VAL A 1 93 ? -26.395 3.050 26.895 1.00 61.19 93 VAL A CA 1
ATOM 720 C C . VAL A 1 93 ? -25.864 3.719 25.618 1.00 61.19 93 VAL A C 1
ATOM 722 O O . VAL A 1 93 ? -25.758 4.938 25.535 1.00 61.19 93 VAL A O 1
ATOM 725 N N . HIS A 1 94 ? -25.436 2.937 24.629 1.00 64.19 94 HIS A N 1
ATOM 726 C CA . HIS A 1 94 ? -25.033 3.476 23.327 1.00 64.19 94 HIS A CA 1
ATOM 727 C C . HIS A 1 94 ? -25.641 2.671 22.182 1.00 64.19 94 HIS A C 1
ATOM 729 O O . HIS A 1 94 ? -26.049 1.522 22.349 1.00 64.19 94 HIS A O 1
ATOM 735 N N . GLU A 1 95 ? -25.688 3.296 21.006 1.00 60.84 95 GLU A N 1
ATOM 736 C CA . GLU A 1 95 ? -26.164 2.694 19.760 1.00 60.84 95 GLU A CA 1
ATOM 737 C C . GLU A 1 95 ? -25.512 1.312 19.543 1.00 60.84 95 GLU A C 1
ATOM 739 O O . GLU A 1 95 ? -24.349 1.127 19.930 1.00 60.84 95 GLU A O 1
ATOM 744 N N . PRO A 1 96 ? -26.225 0.313 18.983 1.00 60.97 96 PRO A N 1
ATOM 745 C CA . PRO A 1 96 ? -25.683 -1.031 18.828 1.00 60.97 96 PRO A CA 1
ATOM 746 C C . PRO A 1 96 ? -24.307 -0.990 18.143 1.00 60.97 96 PRO A C 1
ATOM 748 O O . PRO A 1 96 ? -24.166 -0.514 17.017 1.00 60.97 96 PRO A O 1
ATOM 751 N N . CYS A 1 97 ? -23.279 -1.515 18.819 1.00 64.25 97 CYS A N 1
ATOM 752 C CA . CYS A 1 97 ? -21.914 -1.606 18.278 1.00 64.25 97 CYS A CA 1
ATOM 753 C C . CYS A 1 97 ? -21.820 -2.551 17.065 1.00 64.25 97 CYS A C 1
ATOM 755 O O . CYS A 1 97 ? -20.934 -2.413 16.219 1.00 64.25 97 CYS A O 1
ATOM 757 N N . GLY A 1 98 ? -22.768 -3.486 16.935 1.00 63.19 98 GLY A N 1
ATOM 758 C CA . GLY A 1 98 ? -22.824 -4.495 15.873 1.00 63.19 98 GLY A CA 1
ATOM 759 C C . GLY A 1 98 ? -22.802 -3.951 14.432 1.00 63.19 98 GLY A C 1
ATOM 760 O O . GLY A 1 98 ? -21.961 -4.395 13.644 1.00 63.19 98 GLY A O 1
ATOM 761 N N . PRO A 1 99 ? -23.679 -3.004 14.029 1.00 62.84 99 PRO A N 1
ATOM 762 C CA . PRO A 1 99 ? -23.731 -2.509 12.655 1.00 62.84 99 PRO A CA 1
ATOM 763 C C . PRO A 1 99 ? -22.485 -1.752 12.181 1.00 62.84 99 PRO A C 1
ATOM 765 O O . PRO A 1 99 ? -22.146 -1.851 11.004 1.00 62.84 99 PRO A O 1
ATOM 768 N N . LYS A 1 100 ? -21.772 -1.036 13.057 1.00 64.06 100 LYS A N 1
ATOM 769 C CA . LYS A 1 100 ? -20.524 -0.354 12.662 1.00 64.06 100 LYS A CA 1
ATOM 770 C C . LYS A 1 100 ? -19.351 -1.331 12.562 1.00 64.06 100 LYS A C 1
ATOM 772 O O . LYS A 1 100 ? -18.530 -1.227 11.652 1.00 64.06 100 LYS A O 1
ATOM 777 N N . LYS A 1 101 ? -19.330 -2.349 13.423 1.00 66.69 101 LYS A N 1
ATOM 778 C CA . LYS A 1 101 ? -18.294 -3.386 13.451 1.00 66.69 101 LYS A CA 1
ATOM 779 C C . LYS A 1 101 ? -18.327 -4.306 12.221 1.00 66.69 101 LYS A C 1
ATOM 781 O O 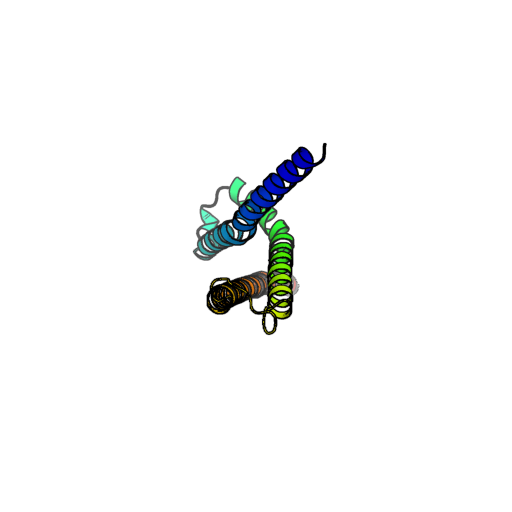. LYS A 1 101 ? -17.273 -4.612 11.666 1.00 66.69 101 LYS A O 1
ATOM 786 N N . LYS A 1 102 ? -19.518 -4.681 11.730 1.00 72.38 102 LYS A N 1
ATOM 787 C CA . LYS A 1 102 ? -19.666 -5.484 10.495 1.00 72.38 102 LYS A CA 1
ATOM 788 C C . LYS A 1 102 ? -19.202 -4.740 9.234 1.00 72.38 102 LYS A C 1
ATOM 790 O O . LYS A 1 102 ? -18.592 -5.350 8.360 1.00 72.38 102 LYS A O 1
ATOM 795 N N . ASN A 1 103 ? -19.429 -3.427 9.166 1.00 73.50 103 ASN A N 1
ATOM 796 C CA . ASN A 1 103 ? -19.005 -2.611 8.027 1.00 73.50 103 ASN A CA 1
ATOM 797 C C . ASN A 1 103 ? -17.478 -2.456 7.991 1.00 73.50 103 ASN A C 1
ATOM 799 O O . ASN A 1 103 ? -16.876 -2.588 6.929 1.00 73.50 103 ASN A O 1
ATOM 803 N N . ALA A 1 104 ? -16.837 -2.272 9.151 1.00 76.38 104 ALA A N 1
ATOM 804 C CA . ALA A 1 104 ? -15.376 -2.247 9.248 1.00 76.38 104 ALA A CA 1
ATOM 805 C C . ALA A 1 104 ? -14.742 -3.577 8.792 1.00 76.38 104 ALA A C 1
ATOM 807 O O . ALA A 1 104 ? -13.769 -3.574 8.039 1.00 76.38 104 ALA A O 1
ATOM 808 N N . ALA A 1 105 ? -15.333 -4.716 9.175 1.00 80.94 105 ALA A N 1
ATOM 809 C CA . ALA A 1 105 ? -14.886 -6.033 8.717 1.00 80.94 105 ALA A CA 1
ATOM 810 C C . ALA A 1 105 ? -15.036 -6.212 7.195 1.00 80.94 105 ALA A C 1
ATOM 812 O O . ALA A 1 105 ? -14.188 -6.831 6.557 1.00 80.94 105 ALA A O 1
ATOM 813 N N . PHE A 1 106 ? -16.110 -5.679 6.603 1.00 81.44 106 PHE A N 1
ATOM 814 C CA . PHE A 1 106 ? -16.328 -5.730 5.157 1.00 81.44 106 PHE A CA 1
ATOM 815 C C . PHE A 1 106 ? -15.266 -4.930 4.391 1.00 81.44 106 PHE A C 1
ATOM 817 O O . PHE A 1 106 ? -14.667 -5.457 3.457 1.00 81.44 106 PHE A O 1
ATOM 824 N N . ILE A 1 107 ? -14.970 -3.703 4.826 1.00 80.62 107 ILE A N 1
ATOM 825 C CA . ILE A 1 107 ? -13.945 -2.856 4.196 1.00 80.62 107 ILE A CA 1
ATOM 826 C C . ILE A 1 107 ? -12.563 -3.517 4.285 1.00 80.62 107 ILE A C 1
ATOM 828 O O . ILE A 1 107 ? -11.858 -3.586 3.281 1.00 80.62 107 ILE A O 1
ATOM 832 N N . LEU A 1 108 ? -12.200 -4.075 5.447 1.00 83.56 108 LEU A N 1
ATOM 833 C CA . LEU A 1 108 ? -10.931 -4.795 5.609 1.00 83.56 108 LEU A CA 1
ATOM 834 C C . LEU A 1 108 ? -10.825 -6.018 4.694 1.00 83.56 108 LEU A C 1
ATOM 836 O O . LEU A 1 108 ? -9.746 -6.269 4.167 1.00 83.56 108 LEU A O 1
ATOM 840 N N . LYS A 1 109 ? -11.931 -6.740 4.459 1.00 84.00 109 LYS A N 1
ATOM 841 C CA . LYS A 1 109 ? -11.981 -7.858 3.500 1.00 84.00 109 LYS A CA 1
ATOM 842 C C . LYS A 1 109 ? -11.783 -7.405 2.054 1.00 84.00 109 LYS A C 1
ATOM 844 O O . LYS A 1 109 ? -11.077 -8.066 1.299 1.00 84.00 109 LYS A O 1
ATOM 849 N N . VAL A 1 110 ? -12.406 -6.297 1.654 1.00 84.81 110 VAL A N 1
ATOM 850 C CA . VAL A 1 110 ? -12.229 -5.742 0.303 1.00 84.81 110 VAL A CA 1
ATOM 851 C C . VAL A 1 110 ? -10.783 -5.276 0.107 1.00 84.81 110 VAL A C 1
ATOM 853 O O . VAL A 1 110 ? -10.170 -5.593 -0.911 1.00 84.81 110 VAL A O 1
ATOM 856 N N . ALA A 1 111 ? -10.206 -4.606 1.109 1.00 81.06 111 ALA A N 1
ATOM 857 C CA . ALA A 1 111 ? -8.816 -4.162 1.083 1.00 81.06 111 ALA A CA 1
ATOM 858 C C . ALA A 1 111 ? -7.825 -5.335 0.964 1.00 81.06 111 ALA A C 1
ATOM 860 O O . ALA A 1 111 ? -6.883 -5.251 0.178 1.00 81.06 111 ALA A O 1
ATOM 861 N N . THR A 1 112 ? -8.045 -6.454 1.671 1.00 84.88 112 THR A N 1
ATOM 862 C CA . THR A 1 112 ? -7.197 -7.652 1.516 1.00 84.88 112 THR A CA 1
ATOM 863 C C . THR A 1 112 ? -7.291 -8.259 0.127 1.00 84.88 112 THR A C 1
ATOM 865 O O . THR A 1 112 ? -6.267 -8.667 -0.413 1.00 84.88 112 THR A O 1
ATOM 868 N N . ILE A 1 113 ? -8.486 -8.320 -0.468 1.00 85.56 113 ILE A N 1
ATOM 869 C CA . ILE A 1 113 ? -8.663 -8.861 -1.824 1.00 85.56 113 ILE A CA 1
ATOM 870 C C . ILE A 1 113 ? -7.906 -8.004 -2.846 1.00 85.56 113 ILE A C 1
ATOM 872 O O . ILE A 1 113 ? -7.168 -8.541 -3.669 1.00 85.56 113 ILE A O 1
ATOM 876 N N . LEU A 1 114 ? -8.038 -6.678 -2.762 1.00 82.00 114 LEU A N 1
ATOM 877 C CA . LEU A 1 114 ? -7.309 -5.744 -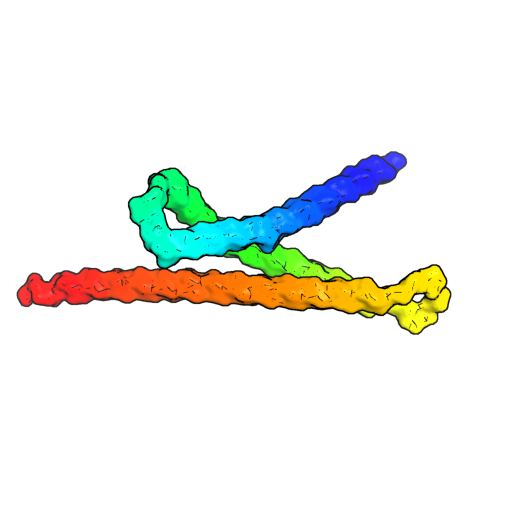3.627 1.00 82.00 114 LEU A CA 1
ATOM 878 C C . LEU A 1 114 ? -5.790 -5.865 -3.449 1.00 82.00 114 LEU A C 1
ATOM 880 O O . LEU A 1 114 ? -5.055 -5.888 -4.434 1.00 82.00 114 LEU A O 1
ATOM 884 N N . PHE A 1 115 ? -5.316 -5.998 -2.209 1.00 83.81 115 PHE A N 1
ATOM 885 C CA . PHE A 1 115 ? -3.896 -6.198 -1.922 1.00 83.81 115 PHE A CA 1
ATOM 886 C C . PHE A 1 115 ? -3.362 -7.517 -2.504 1.00 83.81 115 PHE A C 1
ATOM 888 O O . PHE A 1 115 ? -2.284 -7.542 -3.094 1.00 83.81 115 PHE A O 1
ATOM 895 N N . LEU A 1 116 ? -4.132 -8.605 -2.407 1.00 84.50 116 LEU A N 1
ATOM 896 C CA . LEU A 1 116 ? -3.774 -9.891 -3.011 1.00 84.50 116 LEU A CA 1
ATOM 897 C C . LEU A 1 116 ? -3.727 -9.821 -4.538 1.00 84.50 116 LEU A C 1
ATOM 899 O O . LEU A 1 116 ? -2.807 -10.373 -5.136 1.00 84.50 116 LEU A O 1
ATOM 903 N N . ALA A 1 117 ? -4.677 -9.126 -5.169 1.00 81.38 117 ALA A N 1
ATOM 904 C CA . ALA A 1 117 ? -4.643 -8.890 -6.610 1.00 81.38 117 ALA A CA 1
ATOM 905 C C . ALA A 1 117 ? -3.377 -8.118 -7.019 1.00 81.38 117 ALA A C 1
ATOM 907 O O . ALA A 1 117 ? -2.735 -8.474 -8.003 1.00 81.38 117 ALA A O 1
ATOM 908 N N . ASN A 1 118 ? -2.971 -7.123 -6.225 1.00 80.00 118 ASN A N 1
ATOM 909 C CA . ASN A 1 118 ? -1.747 -6.359 -6.455 1.00 80.00 118 ASN A CA 1
ATOM 910 C C . ASN A 1 118 ? -0.483 -7.237 -6.336 1.00 80.00 118 ASN A C 1
ATOM 912 O O . ASN A 1 118 ? 0.339 -7.257 -7.248 1.00 80.00 118 ASN A O 1
ATOM 916 N N . ILE A 1 119 ? -0.381 -8.068 -5.289 1.00 82.69 119 ILE A N 1
ATOM 917 C CA . ILE A 1 119 ? 0.699 -9.067 -5.164 1.00 82.69 119 ILE A CA 1
ATOM 918 C C . ILE A 1 119 ? 0.716 -10.033 -6.352 1.00 82.69 119 ILE A C 1
ATOM 920 O O . ILE A 1 119 ? 1.788 -10.406 -6.824 1.00 82.69 119 ILE A O 1
ATOM 924 N N . LEU A 1 120 ? -0.453 -10.472 -6.820 1.00 82.56 120 LEU A N 1
ATOM 925 C CA . LEU A 1 120 ? -0.553 -11.402 -7.940 1.00 82.56 120 LEU A CA 1
ATOM 926 C C . LEU A 1 120 ? -0.020 -10.768 -9.229 1.00 82.56 120 LEU A C 1
ATOM 928 O O . LEU A 1 120 ? 0.768 -11.399 -9.927 1.00 82.56 120 LEU A O 1
ATOM 932 N N . VAL A 1 121 ? -0.391 -9.517 -9.509 1.00 77.75 121 VAL A N 1
ATOM 933 C CA . VAL A 1 121 ? 0.154 -8.743 -10.633 1.00 77.75 121 VAL A CA 1
ATOM 934 C C . VAL A 1 121 ? 1.668 -8.596 -10.491 1.00 77.75 121 VAL A C 1
ATOM 936 O O . VAL A 1 121 ? 2.386 -8.948 -11.423 1.00 77.75 121 VAL A O 1
ATOM 939 N N . TYR A 1 122 ? 2.164 -8.194 -9.316 1.00 74.75 122 TYR A N 1
ATOM 940 C CA . TYR A 1 122 ? 3.601 -8.115 -9.043 1.00 74.75 122 TYR A CA 1
ATOM 941 C C . TYR A 1 122 ? 4.309 -9.435 -9.371 1.00 74.75 122 TYR A C 1
ATOM 943 O O . TYR A 1 122 ? 5.266 -9.460 -10.140 1.00 74.75 122 TYR A O 1
ATOM 951 N N . PHE A 1 123 ? 3.797 -10.561 -8.868 1.00 78.00 123 PHE A N 1
ATOM 952 C CA . PHE A 1 123 ? 4.381 -11.876 -9.126 1.00 78.00 123 PHE A CA 1
ATOM 953 C C . PHE A 1 123 ? 4.355 -12.266 -10.604 1.00 78.00 123 PHE A C 1
ATOM 955 O O . PHE A 1 123 ? 5.327 -12.846 -11.083 1.00 78.00 123 PHE A O 1
ATOM 962 N N . VAL A 1 124 ? 3.261 -11.993 -11.317 1.00 76.56 124 VAL A N 1
ATOM 963 C CA . VAL A 1 124 ? 3.103 -12.355 -12.733 1.00 76.56 124 VAL A CA 1
ATOM 964 C C . VAL A 1 124 ? 4.022 -11.520 -13.619 1.00 76.56 124 VAL A C 1
ATOM 966 O O . VAL A 1 124 ? 4.702 -12.089 -14.469 1.00 76.56 124 VAL A O 1
ATOM 969 N N . PHE A 1 125 ? 4.092 -10.205 -13.409 1.00 68.94 125 PHE A N 1
ATOM 970 C CA . PHE A 1 125 ? 4.898 -9.315 -14.245 1.00 68.94 125 PHE A CA 1
ATOM 971 C C . PHE A 1 125 ? 6.391 -9.378 -13.898 1.00 68.94 125 PHE A C 1
ATOM 973 O O . PHE A 1 125 ? 7.201 -9.510 -14.811 1.00 68.94 125 PHE A O 1
ATOM 980 N N . HIS A 1 126 ? 6.782 -9.411 -12.615 1.00 66.62 126 HIS A N 1
ATOM 981 C CA . HIS A 1 126 ? 8.203 -9.551 -12.250 1.00 66.62 126 HIS A CA 1
ATOM 982 C C . HIS A 1 126 ? 8.754 -10.947 -12.555 1.00 66.62 126 HIS A C 1
ATOM 984 O O . HIS A 1 126 ? 9.784 -11.051 -13.216 1.00 66.62 126 HIS A O 1
ATOM 990 N N . ARG A 1 127 ? 8.062 -12.046 -12.195 1.00 60.50 127 ARG A N 1
ATOM 991 C CA . ARG A 1 127 ? 8.545 -13.389 -12.600 1.00 60.50 127 ARG A CA 1
ATOM 992 C C . ARG A 1 127 ? 8.367 -13.675 -14.087 1.00 60.50 127 ARG A C 1
ATOM 994 O O . ARG A 1 127 ? 9.038 -14.574 -14.595 1.00 60.50 127 ARG A O 1
ATOM 1001 N N . GLY 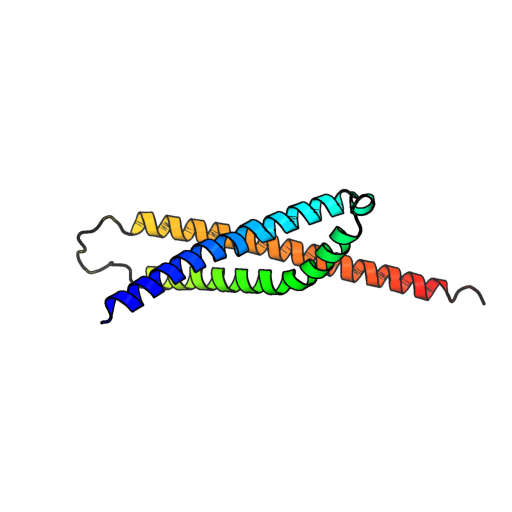A 1 128 ? 7.441 -12.991 -14.756 1.00 53.50 128 GLY A N 1
ATOM 1002 C CA . GLY A 1 128 ? 7.276 -13.053 -16.205 1.00 53.50 128 GLY A CA 1
ATOM 1003 C C . GLY A 1 128 ? 8.496 -12.473 -16.914 1.00 53.50 128 GLY A C 1
ATOM 1004 O O . GLY A 1 128 ? 9.121 -13.176 -17.702 1.00 53.50 128 GLY A O 1
ATOM 1005 N N . MET A 1 129 ? 8.903 -11.253 -16.550 1.00 51.06 129 MET A N 1
ATOM 1006 C CA . MET A 1 129 ? 10.066 -10.577 -17.140 1.00 51.06 129 MET A CA 1
ATOM 1007 C C . MET A 1 129 ? 11.409 -11.215 -16.754 1.00 51.06 129 MET A C 1
ATOM 1009 O O . MET A 1 129 ? 12.286 -11.327 -17.607 1.00 51.06 129 MET A O 1
ATOM 1013 N N . ASP A 1 130 ? 11.565 -11.727 -15.525 1.00 52.47 130 ASP A N 1
ATOM 1014 C CA . ASP A 1 130 ? 12.775 -12.472 -15.130 1.00 52.47 130 ASP A CA 1
ATOM 1015 C C . ASP A 1 130 ? 12.980 -13.748 -15.964 1.00 52.47 130 ASP A C 1
ATOM 1017 O O . ASP A 1 130 ? 14.110 -14.183 -16.204 1.00 52.47 130 ASP A O 1
ATOM 1021 N N . LYS A 1 131 ? 11.889 -14.394 -16.393 1.00 47.53 131 LYS A N 1
ATOM 1022 C CA . LYS A 1 131 ? 11.966 -15.578 -17.256 1.00 47.53 131 LYS A CA 1
ATOM 1023 C C . LYS A 1 131 ? 12.236 -15.196 -18.704 1.00 47.53 131 LYS A C 1
ATOM 1025 O O . LYS A 1 131 ? 13.065 -15.853 -19.324 1.00 47.53 131 LYS A O 1
ATOM 1030 N N . ASP A 1 132 ? 11.605 -14.140 -19.205 1.00 49.12 132 ASP A N 1
ATOM 1031 C CA . ASP A 1 132 ? 11.769 -13.681 -20.588 1.00 49.12 132 ASP A CA 1
ATOM 1032 C C . ASP A 1 132 ? 13.199 -13.180 -20.858 1.00 49.12 132 ASP A C 1
ATOM 1034 O O . ASP A 1 132 ? 13.835 -13.594 -21.828 1.00 49.12 132 ASP A O 1
ATOM 1038 N N . PHE A 1 133 ? 13.790 -12.420 -19.923 1.00 48.25 133 PHE A N 1
ATOM 1039 C CA . PHE A 1 133 ? 15.197 -12.009 -20.010 1.00 48.25 133 PHE A CA 1
ATOM 1040 C C . PHE A 1 133 ? 16.159 -13.205 -19.967 1.00 48.25 133 PHE A C 1
ATOM 1042 O O . PHE A 1 133 ? 17.132 -13.251 -20.716 1.00 48.25 133 PHE A O 1
ATOM 1049 N N . ARG A 1 134 ? 15.892 -14.218 -19.129 1.00 49.62 134 ARG A N 1
ATOM 1050 C CA . ARG A 1 134 ? 16.733 -15.428 -19.060 1.00 49.62 134 ARG A CA 1
ATOM 1051 C C . ARG A 1 134 ? 16.601 -16.326 -20.287 1.00 49.62 134 ARG A C 1
ATOM 1053 O O . ARG A 1 134 ? 17.566 -17.015 -20.609 1.00 49.62 134 ARG A O 1
ATOM 1060 N N . ILE A 1 135 ? 15.446 -16.347 -20.947 1.00 54.06 135 ILE A N 1
ATOM 1061 C CA . ILE A 1 135 ? 15.240 -17.108 -22.185 1.00 54.06 135 ILE A CA 1
ATOM 1062 C C . ILE A 1 135 ? 15.966 -16.410 -23.341 1.00 54.06 135 ILE A C 1
ATOM 1064 O O . ILE A 1 135 ? 16.785 -17.055 -23.995 1.00 54.06 135 ILE A O 1
ATOM 1068 N N . HIS A 1 136 ? 15.808 -15.093 -23.499 1.00 52.00 136 HIS A N 1
ATOM 1069 C CA . HIS A 1 136 ? 16.530 -14.331 -24.522 1.00 52.00 136 HIS A CA 1
ATOM 1070 C C . HIS A 1 136 ? 18.049 -14.278 -24.292 1.00 52.00 136 HIS A C 1
ATOM 1072 O O . HIS A 1 136 ? 18.817 -14.418 -25.243 1.00 52.00 136 HIS A O 1
ATOM 1078 N N . ALA A 1 137 ? 18.517 -14.168 -23.044 1.00 51.88 137 ALA A N 1
ATOM 1079 C CA . ALA A 1 137 ? 19.948 -14.245 -22.731 1.00 51.88 137 ALA A CA 1
ATOM 1080 C C . ALA A 1 137 ? 20.536 -15.643 -23.004 1.00 51.88 137 ALA A C 1
ATOM 1082 O O . ALA A 1 137 ? 21.707 -15.765 -23.362 1.00 51.88 137 ALA A O 1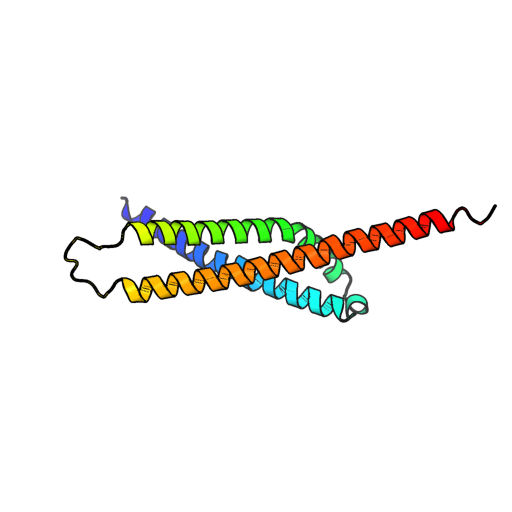
ATOM 1083 N N . ARG A 1 138 ? 19.735 -16.709 -22.858 1.00 48.72 138 ARG A N 1
ATOM 1084 C CA . ARG A 1 138 ? 20.162 -18.077 -23.172 1.00 48.72 138 ARG A CA 1
ATOM 1085 C C . ARG A 1 138 ? 20.217 -18.317 -24.680 1.00 48.72 138 ARG A C 1
ATOM 1087 O O . ARG A 1 138 ? 21.191 -18.907 -25.128 1.00 48.72 138 ARG A O 1
ATOM 1094 N N . GLU A 1 139 ? 19.248 -17.814 -25.446 1.00 51.53 139 GLU A N 1
ATOM 1095 C CA . GLU A 1 139 ? 19.267 -17.867 -26.916 1.00 51.53 139 GLU A CA 1
ATOM 1096 C C . GLU A 1 139 ? 20.433 -17.072 -27.517 1.00 51.53 139 GLU A C 1
ATOM 1098 O O . GLU A 1 139 ? 21.122 -17.591 -28.396 1.00 51.53 139 GLU A O 1
ATOM 1103 N N . ALA A 1 140 ? 20.729 -15.878 -26.990 1.00 52.88 140 ALA A N 1
ATOM 1104 C CA . ALA A 1 140 ? 21.880 -15.080 -27.420 1.00 52.88 140 ALA A CA 1
ATOM 1105 C C . ALA A 1 140 ? 23.227 -15.793 -27.183 1.00 52.88 140 ALA A C 1
ATOM 1107 O O . ALA A 1 140 ? 24.150 -15.637 -27.976 1.00 52.88 140 ALA A O 1
ATOM 1108 N N . HIS A 1 141 ? 23.344 -16.618 -26.135 1.00 51.22 141 HIS A N 1
ATOM 1109 C CA . HIS A 1 141 ? 24.557 -17.399 -25.868 1.00 51.22 141 HIS A CA 1
ATOM 1110 C C . HIS A 1 141 ? 24.656 -18.705 -26.671 1.00 51.22 141 HIS A C 1
ATOM 1112 O O . HIS A 1 141 ? 25.764 -19.132 -26.987 1.00 51.22 141 HIS A O 1
ATOM 1118 N N . THR A 1 142 ? 23.540 -19.348 -27.025 1.00 55.44 142 THR A N 1
ATOM 1119 C CA . THR A 1 142 ? 23.558 -20.557 -27.874 1.00 55.44 142 THR A CA 1
ATOM 1120 C C . THR A 1 142 ? 23.651 -20.260 -29.371 1.00 55.44 142 THR A C 1
ATOM 1122 O O . THR A 1 142 ? 24.059 -21.141 -30.119 1.00 55.44 142 THR A O 1
ATOM 1125 N N . GLY A 1 143 ? 23.330 -19.039 -29.814 1.00 47.88 143 GLY A N 1
ATOM 1126 C CA . GLY A 1 143 ? 23.519 -18.608 -31.205 1.00 47.88 143 GLY A CA 1
ATOM 1127 C C . GLY A 1 143 ? 24.973 -18.302 -31.590 1.00 47.88 143 GLY A C 1
ATOM 1128 O O . GLY A 1 143 ? 25.292 -18.310 -32.767 1.00 47.88 143 GLY A O 1
ATOM 1129 N N . VAL A 1 144 ? 25.864 -18.075 -30.618 1.00 49.91 144 VAL A N 1
ATOM 1130 C CA . VAL A 1 144 ? 27.284 -17.738 -30.866 1.00 49.91 144 VAL A CA 1
ATOM 1131 C C . VAL A 1 144 ? 28.171 -18.984 -31.045 1.00 49.91 144 VAL A C 1
ATOM 1133 O O . VAL A 1 144 ? 29.306 -18.870 -31.485 1.00 49.91 144 VAL A O 1
ATOM 1136 N N . HIS A 1 145 ? 27.667 -20.186 -30.750 1.00 46.44 145 HIS A N 1
ATOM 1137 C CA . HIS A 1 145 ? 28.450 -21.432 -30.809 1.00 46.44 145 HIS A CA 1
ATOM 1138 C C . HIS A 1 145 ? 28.183 -22.313 -32.042 1.00 46.44 145 HIS A C 1
ATOM 1140 O O . HIS A 1 145 ? 28.651 -23.448 -32.075 1.00 46.44 145 HIS A O 1
ATOM 1146 N N . HIS A 1 146 ? 27.441 -21.826 -33.041 1.00 47.69 146 HIS A N 1
ATOM 1147 C CA . HIS A 1 146 ? 27.154 -22.591 -34.264 1.00 47.69 146 HIS A CA 1
ATOM 1148 C C . HIS A 1 146 ? 27.872 -22.088 -35.527 1.00 47.69 146 HIS A C 1
ATOM 1150 O O . HIS A 1 146 ? 27.618 -22.626 -36.603 1.00 47.69 146 HIS A O 1
ATOM 1156 N N . ASP A 1 147 ? 28.804 -21.143 -35.373 1.00 48.16 147 ASP A N 1
ATOM 1157 C CA . ASP A 1 147 ? 29.644 -20.607 -36.447 1.00 48.16 147 ASP A CA 1
ATOM 1158 C C . ASP A 1 147 ? 31.139 -20.905 -36.178 1.00 48.16 147 ASP A C 1
ATOM 1160 O O . ASP A 1 147 ? 31.950 -19.990 -36.043 1.00 48.16 147 ASP A O 1
ATOM 1164 N N . GLU A 1 148 ? 31.511 -22.186 -36.068 1.00 41.19 148 GLU A N 1
ATOM 1165 C CA . GLU A 1 148 ? 32.901 -22.666 -36.229 1.00 41.19 148 GLU A CA 1
ATOM 1166 C C . GLU A 1 148 ? 32.952 -23.847 -37.205 1.00 41.19 148 GLU A C 1
ATOM 1168 O O . GLU A 1 148 ? 32.165 -24.807 -37.024 1.00 41.19 148 GLU A O 1
#

Secondary structure (DSSP, 8-state):
--HHHHHHHHHHHHHHHHHHHIIIIIHHHHHHHHHHHHHTTGGGG--HHHHHHHHHHHHHHHHHHHHHHHHHHHHHHHHHHHHHT--SSS---SS-HHHHHHHHHHHHHHHHHHHHHHHHHHHHHHHHHHHHHHHHHHHHHHSTTS--